Protein AF-A0A965FLQ2-F1 (afdb_monomer_lite)

Structure (mmCIF, N/CA/C/O backbone):
data_AF-A0A965FLQ2-F1
#
_entry.id   AF-A0A965FLQ2-F1
#
loop_
_atom_site.group_PDB
_atom_site.id
_atom_site.type_symbol
_atom_site.label_atom_id
_atom_site.label_alt_id
_atom_site.label_comp_id
_atom_site.label_asym_id
_atom_site.label_entity_id
_atom_site.label_seq_id
_atom_site.pdbx_PDB_ins_code
_atom_site.Cartn_x
_atom_site.Cartn_y
_atom_site.Cartn_z
_atom_site.occupancy
_atom_site.B_iso_or_equiv
_atom_site.auth_seq_id
_atom_site.auth_comp_id
_atom_site.auth_asym_id
_atom_site.auth_atom_id
_atom_site.pdbx_PDB_model_num
ATOM 1 N N . MET A 1 1 ? -32.214 21.761 29.182 1.00 50.53 1 MET A N 1
ATOM 2 C CA . MET A 1 1 ? -32.498 22.342 27.855 1.00 50.53 1 MET A CA 1
ATOM 3 C C . MET A 1 1 ? -31.421 23.364 27.539 1.00 50.53 1 MET A C 1
ATOM 5 O O . MET A 1 1 ? -31.486 24.458 28.076 1.00 50.53 1 MET A O 1
ATOM 9 N N . ASN A 1 2 ? -30.416 23.023 26.735 1.00 38.19 2 ASN A N 1
ATOM 10 C CA . ASN A 1 2 ? -29.644 24.056 26.050 1.00 38.19 2 ASN A CA 1
ATOM 11 C C . ASN A 1 2 ? -29.459 23.617 24.605 1.00 38.19 2 ASN A C 1
ATOM 13 O O . ASN A 1 2 ? -28.632 22.765 24.293 1.00 38.19 2 ASN A O 1
ATOM 17 N N . ASP A 1 3 ? -30.336 24.157 23.772 1.00 64.38 3 ASP A N 1
ATOM 18 C CA . ASP A 1 3 ? -30.294 24.041 22.332 1.00 64.38 3 ASP A CA 1
ATOM 19 C C . ASP A 1 3 ? -29.522 25.262 21.826 1.00 64.38 3 ASP A C 1
ATOM 21 O O . ASP A 1 3 ? -29.926 26.409 22.026 1.00 64.38 3 ASP A O 1
ATOM 25 N N . SER A 1 4 ? -28.350 25.034 21.246 1.00 54.66 4 SER A N 1
ATOM 26 C CA . SER A 1 4 ? -27.598 26.061 20.529 1.00 54.66 4 SER A CA 1
ATOM 27 C C . SER A 1 4 ? -26.826 25.407 19.394 1.00 54.66 4 SER A C 1
ATOM 29 O O . SER A 1 4 ? -25.626 25.172 19.464 1.00 54.66 4 SER A O 1
ATOM 31 N N . ARG A 1 5 ? -27.587 25.068 18.348 1.00 63.34 5 ARG A N 1
ATOM 32 C CA . ARG A 1 5 ? -27.304 25.394 16.941 1.00 63.34 5 ARG A CA 1
ATOM 33 C C . ARG A 1 5 ? -25.816 25.561 16.599 1.00 63.34 5 ARG A C 1
ATOM 35 O O . ARG A 1 5 ? -25.321 26.677 16.478 1.00 63.34 5 ARG A O 1
ATOM 42 N N . ASN A 1 6 ? -25.149 24.444 16.320 1.00 57.31 6 ASN A N 1
ATOM 43 C CA . ASN A 1 6 ? -23.967 24.439 15.461 1.00 57.31 6 ASN A CA 1
ATOM 44 C C . ASN A 1 6 ? -24.428 24.288 14.001 1.00 57.31 6 ASN A C 1
ATOM 46 O O . ASN A 1 6 ? -24.482 23.187 13.461 1.00 57.31 6 ASN A O 1
ATOM 50 N N . THR A 1 7 ? -24.837 25.397 13.385 1.00 60.31 7 THR A N 1
ATOM 51 C CA . THR A 1 7 ? -25.222 25.480 11.965 1.00 60.31 7 THR A CA 1
ATOM 52 C C . THR A 1 7 ? -24.034 25.891 11.090 1.00 60.31 7 THR A C 1
ATOM 54 O O . THR A 1 7 ? -24.146 26.807 10.280 1.00 60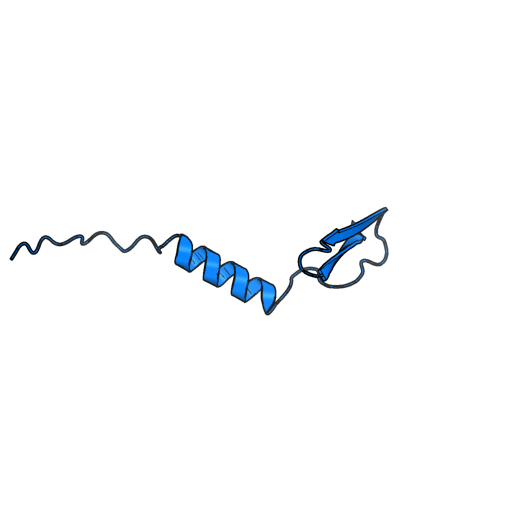.31 7 THR A O 1
ATOM 57 N N . SER A 1 8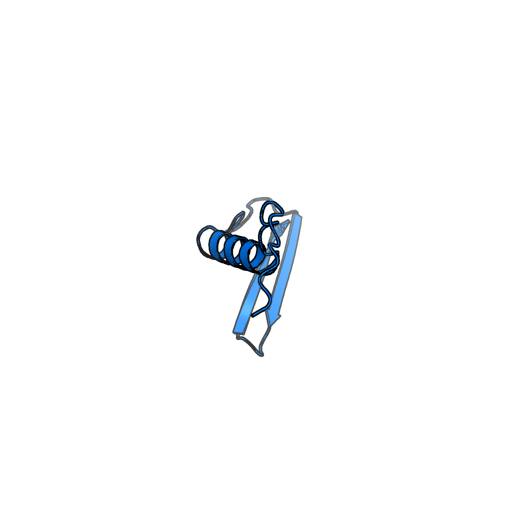 ? -22.881 25.242 11.260 1.00 57.59 8 SER A N 1
ATOM 58 C CA . SER A 1 8 ? -21.776 25.331 10.297 1.00 57.59 8 SER A CA 1
ATOM 59 C C . SER A 1 8 ? -21.941 24.204 9.268 1.00 57.59 8 SER A C 1
ATOM 61 O O . SER A 1 8 ? -22.266 23.088 9.691 1.00 57.59 8 SER A O 1
ATOM 63 N N . PRO A 1 9 ? -21.789 24.437 7.945 1.00 55.88 9 PRO A N 1
ATOM 64 C CA . PRO A 1 9 ? -21.934 23.380 6.950 1.00 55.88 9 PRO A CA 1
ATOM 65 C C . PRO A 1 9 ? -20.936 22.289 7.317 1.00 55.88 9 PRO A C 1
ATOM 67 O O . PRO A 1 9 ? -19.734 22.531 7.367 1.00 55.88 9 PRO A O 1
ATOM 70 N N . ARG A 1 10 ? -21.478 21.131 7.697 1.00 58.88 10 ARG A N 1
ATOM 71 C CA . ARG A 1 10 ? -20.776 20.004 8.305 1.00 58.88 10 ARG A CA 1
ATOM 72 C C . ARG A 1 10 ? -19.509 19.714 7.505 1.00 58.88 10 ARG A C 1
ATOM 74 O O . ARG A 1 10 ? -19.580 19.064 6.467 1.00 58.88 10 ARG A O 1
ATOM 81 N N . ALA A 1 11 ? -18.365 20.208 7.986 1.00 62.81 11 ALA A N 1
ATOM 82 C CA . ALA A 1 11 ? -17.072 19.710 7.559 1.00 62.81 11 ALA A CA 1
ATOM 83 C C . ALA A 1 11 ? -17.172 18.197 7.729 1.00 62.81 11 ALA A C 1
ATOM 85 O O . ALA A 1 11 ? -17.502 17.723 8.822 1.00 62.81 11 ALA A O 1
ATOM 86 N N . ALA A 1 12 ? -17.071 17.466 6.620 1.00 70.62 12 ALA A N 1
ATOM 87 C CA . ALA A 1 12 ? -17.192 16.022 6.646 1.00 70.62 12 ALA A CA 1
ATOM 88 C C . ALA A 1 12 ? -16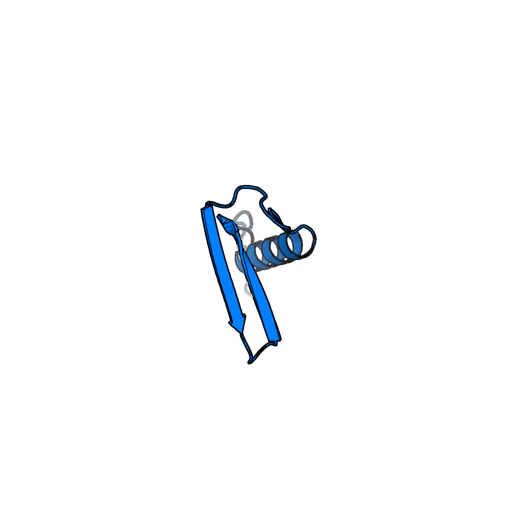.242 15.506 7.727 1.00 70.62 12 ALA A C 1
ATOM 90 O O . ALA A 1 12 ? -15.083 15.924 7.770 1.00 70.62 12 ALA A O 1
ATOM 91 N N . ASP A 1 13 ? -16.767 14.690 8.645 1.00 84.62 13 ASP A N 1
ATOM 92 C CA . ASP A 1 13 ? -15.963 14.109 9.715 1.00 84.62 13 ASP A CA 1
ATOM 93 C C . ASP A 1 13 ? -14.741 13.455 9.054 1.00 84.62 13 ASP A C 1
ATOM 95 O O . ASP A 1 13 ? -14.927 12.536 8.248 1.00 84.62 13 ASP A O 1
ATOM 99 N N . PRO A 1 14 ? -13.510 13.923 9.335 1.00 84.88 14 PRO A N 1
ATOM 100 C CA . PRO A 1 14 ? -12.319 13.394 8.688 1.00 84.88 14 PRO A CA 1
ATOM 101 C C . PRO A 1 14 ? -12.237 11.875 8.823 1.00 84.88 14 PRO A C 1
ATOM 103 O O . PRO A 1 14 ? -11.832 11.195 7.887 1.00 84.88 14 PRO A O 1
ATOM 106 N N . LYS A 1 15 ? -12.702 11.320 9.950 1.00 89.81 15 LYS A N 1
ATOM 107 C CA . LYS A 1 15 ? -12.745 9.874 10.170 1.00 89.81 15 LYS A CA 1
ATOM 108 C C . LYS A 1 15 ? -13.653 9.164 9.167 1.00 89.81 15 LYS A C 1
ATOM 110 O O . LYS A 1 15 ? -13.273 8.113 8.656 1.00 89.81 15 LYS A O 1
ATOM 115 N N . ALA A 1 16 ? -14.821 9.734 8.877 1.00 88.50 16 ALA A N 1
ATOM 116 C CA . ALA A 1 16 ? -15.750 9.185 7.897 1.00 88.50 16 ALA A CA 1
ATOM 117 C C . ALA A 1 16 ? -15.146 9.214 6.485 1.00 88.50 16 ALA A C 1
ATOM 119 O O . ALA A 1 16 ? -15.207 8.208 5.780 1.00 88.50 16 ALA A O 1
ATOM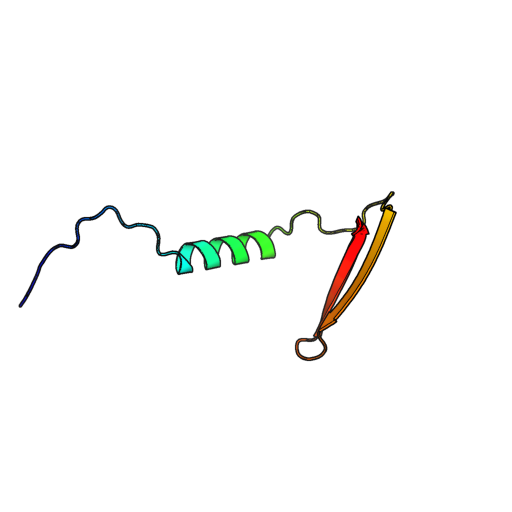 120 N N . LEU A 1 17 ? -14.480 10.315 6.112 1.00 90.31 17 LEU A N 1
ATOM 121 C CA . LEU A 1 17 ? -13.769 10.411 4.834 1.00 90.31 17 LEU A CA 1
ATOM 122 C C . LEU A 1 17 ? -12.637 9.377 4.723 1.00 90.31 17 LEU A C 1
ATOM 124 O O . LEU A 1 17 ? -12.528 8.693 3.709 1.00 90.31 17 LEU A O 1
ATOM 128 N N . TYR A 1 18 ? -11.813 9.210 5.764 1.00 91.81 18 TYR A N 1
ATOM 129 C CA . TYR A 1 18 ? -10.741 8.209 5.753 1.00 91.81 18 TYR A CA 1
ATOM 130 C C . TYR A 1 18 ? -11.284 6.786 5.608 1.00 91.81 18 TYR A C 1
ATOM 132 O O . TYR A 1 18 ? -10.741 6.000 4.835 1.00 91.81 18 TYR A O 1
ATOM 140 N N . GLN A 1 19 ? -12.367 6.455 6.317 1.00 93.75 19 GLN A N 1
ATOM 141 C CA . GLN A 1 19 ? -13.005 5.144 6.199 1.00 93.75 19 GLN A CA 1
ATOM 142 C C . GLN A 1 19 ? -13.502 4.885 4.776 1.00 93.75 19 GLN A C 1
ATOM 144 O O . GLN A 1 19 ? -13.257 3.810 4.234 1.00 93.75 19 GLN A O 1
ATOM 149 N N . GLU A 1 20 ? -14.153 5.868 4.155 1.00 94.25 20 GLU A N 1
ATOM 150 C CA . GLU A 1 20 ? -14.627 5.753 2.777 1.00 94.25 20 GLU A CA 1
ATOM 151 C C . GLU A 1 20 ? -13.473 5.506 1.796 1.00 94.25 20 GLU A C 1
ATOM 153 O O . GLU A 1 20 ? -13.537 4.567 1.003 1.00 94.25 20 GLU A O 1
ATOM 158 N N . VAL A 1 21 ? -12.390 6.282 1.897 1.00 94.75 21 VAL A N 1
ATOM 159 C CA . VAL A 1 21 ? -11.221 6.162 1.009 1.00 94.75 21 VAL A CA 1
ATOM 160 C C . VAL A 1 21 ? -10.537 4.801 1.149 1.00 94.75 21 VAL A C 1
ATOM 162 O O . VAL A 1 21 ? -10.197 4.177 0.141 1.00 94.75 21 VAL A O 1
ATOM 165 N N . ILE A 1 22 ? -10.360 4.310 2.380 1.00 94.81 22 ILE A N 1
ATOM 166 C CA . ILE A 1 22 ? -9.761 2.991 2.634 1.00 94.81 22 ILE A CA 1
ATOM 167 C C . ILE A 1 22 ? -10.635 1.886 2.027 1.00 94.81 22 ILE A C 1
ATOM 169 O O . ILE A 1 22 ? -10.125 0.995 1.346 1.00 94.81 22 ILE A O 1
ATOM 173 N N . LEU A 1 23 ? -11.957 1.956 2.228 1.00 95.94 23 LEU A N 1
ATOM 174 C CA . LEU A 1 23 ? -12.902 0.964 1.708 1.00 95.94 23 LEU A CA 1
ATOM 175 C C . LEU A 1 23 ? -13.043 1.009 0.180 1.00 95.94 23 LEU A C 1
ATOM 177 O O . LEU A 1 23 ? -13.306 -0.028 -0.432 1.00 95.94 23 LEU A O 1
ATOM 181 N N . ASP A 1 24 ? -12.922 2.179 -0.448 1.00 96.56 24 ASP A N 1
ATOM 182 C CA . ASP A 1 24 ? -12.883 2.306 -1.910 1.00 96.56 24 ASP A CA 1
ATOM 183 C C . ASP A 1 24 ? -11.619 1.653 -2.479 1.00 96.56 24 ASP A C 1
ATOM 185 O O . ASP A 1 24 ? -11.708 0.796 -3.358 1.00 96.56 24 ASP A O 1
ATOM 189 N N . HIS A 1 25 ? -10.448 1.980 -1.925 1.00 96.19 25 HIS A N 1
ATOM 190 C CA . HIS A 1 25 ? -9.180 1.442 -2.413 1.00 96.19 25 HIS A CA 1
ATOM 191 C C . HIS A 1 25 ? -9.055 -0.069 -2.196 1.00 96.19 25 HIS A C 1
ATOM 193 O O . HIS A 1 25 ? -8.526 -0.763 -3.058 1.00 96.19 25 HIS A O 1
ATOM 199 N N . ASN A 1 26 ? -9.587 -0.599 -1.092 1.00 94.75 26 ASN A N 1
ATOM 200 C CA . ASN A 1 26 ? -9.617 -2.042 -0.867 1.00 94.75 26 ASN A CA 1
ATOM 201 C C . ASN A 1 26 ? -10.490 -2.773 -1.905 1.00 94.75 26 ASN A C 1
ATOM 203 O O . ASN A 1 26 ? -10.125 -3.848 -2.369 1.00 94.75 26 ASN A O 1
ATOM 207 N N . ARG A 1 27 ? -11.615 -2.169 -2.320 1.00 96.25 27 ARG A N 1
ATOM 208 C CA . ARG A 1 27 ? -12.502 -2.732 -3.354 1.00 96.25 27 ARG A CA 1
ATOM 209 C C . ARG A 1 27 ? -11.950 -2.582 -4.770 1.00 96.25 27 ARG A C 1
ATOM 211 O O . ARG A 1 27 ? -12.229 -3.425 -5.619 1.00 96.25 27 ARG A O 1
ATOM 218 N N . LYS A 1 28 ? -11.224 -1.497 -5.044 1.00 96.94 28 LYS A N 1
ATOM 219 C CA . LYS A 1 28 ? -10.657 -1.166 -6.358 1.00 96.94 28 LYS A CA 1
ATOM 220 C C . LYS A 1 28 ? -9.192 -0.756 -6.195 1.00 96.94 28 LYS A C 1
ATOM 222 O O . LYS A 1 28 ? -8.874 0.439 -6.273 1.00 96.94 28 LYS A O 1
ATOM 227 N N . PRO A 1 29 ? -8.298 -1.727 -5.948 1.00 96.44 29 PRO A N 1
ATOM 228 C CA . PRO A 1 29 ? -6.898 -1.422 -5.737 1.00 96.44 29 PRO A CA 1
ATOM 229 C C . PRO A 1 29 ? -6.312 -0.854 -7.029 1.00 96.44 29 PRO A C 1
ATOM 231 O O . PRO A 1 29 ? -6.517 -1.368 -8.130 1.00 96.44 29 PRO A O 1
ATOM 234 N N . ARG A 1 30 ? -5.616 0.270 -6.890 1.00 96.06 30 ARG A N 1
ATOM 235 C CA . ARG A 1 30 ? -4.930 0.937 -8.000 1.00 96.06 30 ARG A CA 1
ATOM 236 C C . ARG A 1 30 ? -3.547 0.310 -8.143 1.00 96.06 30 ARG A C 1
ATOM 238 O O . ARG A 1 30 ? -2.931 -0.000 -7.130 1.00 96.06 30 ARG A O 1
ATOM 245 N N . ASN A 1 31 ? -3.068 0.150 -9.377 1.00 96.00 31 ASN A N 1
ATOM 246 C CA . ASN A 1 31 ? -1.754 -0.436 -9.684 1.00 96.00 31 ASN A CA 1
ATOM 247 C C . ASN A 1 31 ? -1.542 -1.843 -9.092 1.00 96.00 31 ASN A C 1
ATOM 249 O O . ASN A 1 31 ? -0.426 -2.214 -8.747 1.00 96.00 31 ASN A O 1
ATOM 253 N N . TYR A 1 32 ? -2.616 -2.623 -8.953 1.00 96.44 32 TYR A N 1
ATOM 254 C CA . TYR A 1 32 ? -2.520 -4.005 -8.500 1.00 96.44 32 TYR A CA 1
ATOM 255 C C . TYR A 1 32 ? -2.139 -4.922 -9.662 1.00 96.44 32 TYR A C 1
ATOM 257 O O . TYR A 1 32 ? -2.836 -4.962 -10.677 1.00 96.44 32 TYR A O 1
ATOM 265 N N . GLY A 1 33 ? -1.047 -5.663 -9.499 1.00 94.81 33 GLY A N 1
ATOM 266 C CA . GLY A 1 33 ? -0.510 -6.574 -10.503 1.00 94.81 33 GLY A CA 1
ATOM 267 C C . GLY A 1 33 ? 0.998 -6.418 -10.652 1.00 94.81 33 GLY A C 1
ATOM 268 O O . GLY A 1 33 ? 1.663 -5.805 -9.822 1.00 94.81 33 GLY A O 1
ATOM 269 N N . THR A 1 34 ? 1.536 -6.992 -11.721 1.00 94.81 34 THR A N 1
ATOM 270 C CA . THR A 1 34 ? 2.961 -6.916 -12.058 1.00 94.81 34 THR A CA 1
ATOM 271 C C . THR A 1 34 ? 3.223 -5.799 -13.059 1.00 94.81 34 THR A C 1
ATOM 273 O O . THR A 1 34 ? 2.442 -5.611 -13.994 1.00 94.81 34 THR A O 1
ATOM 276 N N . LEU A 1 35 ? 4.354 -5.113 -12.914 1.00 96.56 35 LEU A N 1
ATOM 277 C CA . LEU A 1 35 ? 4.850 -4.143 -13.887 1.00 96.56 35 LEU A CA 1
ATOM 278 C C . LEU A 1 35 ? 5.938 -4.805 -14.748 1.00 96.56 35 LEU A C 1
ATOM 280 O O . LEU A 1 35 ? 6.906 -5.321 -14.203 1.00 96.56 35 LEU A O 1
ATOM 284 N N . ALA A 1 36 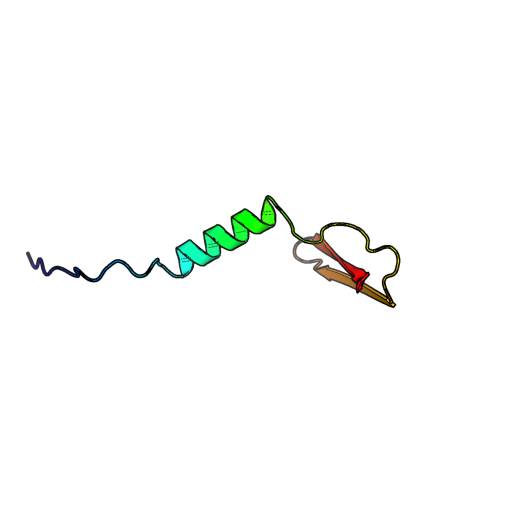? 5.758 -4.834 -16.074 1.00 95.25 36 ALA A N 1
ATOM 285 C CA . ALA A 1 36 ? 6.601 -5.630 -16.977 1.00 95.25 36 ALA A CA 1
ATOM 286 C C . ALA A 1 36 ? 8.077 -5.193 -16.987 1.00 95.25 36 ALA A C 1
ATOM 288 O O . ALA A 1 36 ? 8.964 -6.036 -16.903 1.00 95.25 36 ALA A O 1
ATOM 289 N N . ASP A 1 37 ? 8.324 -3.885 -17.034 1.00 96.00 37 ASP A N 1
ATOM 290 C CA . ASP A 1 37 ? 9.665 -3.303 -17.155 1.00 96.00 37 ASP A CA 1
ATOM 291 C C . ASP A 1 37 ? 10.094 -2.591 -15.864 1.00 96.00 37 ASP A C 1
ATOM 293 O O . ASP A 1 37 ? 10.716 -1.529 -15.894 1.00 96.00 37 ASP A O 1
ATOM 297 N N . ALA A 1 38 ? 9.720 -3.153 -14.712 1.00 97.62 38 ALA A N 1
ATOM 298 C CA . ALA A 1 38 ? 10.117 -2.608 -13.422 1.00 97.62 38 ALA A CA 1
ATOM 299 C C . ALA A 1 38 ? 11.643 -2.657 -13.251 1.00 97.62 38 ALA A C 1
ATOM 301 O O . ALA A 1 38 ? 12.296 -3.693 -13.388 1.00 97.62 38 ALA A O 1
ATOM 302 N N . SER A 1 39 ? 12.200 -1.507 -12.906 1.00 98.44 39 SER A N 1
ATOM 303 C CA . SER A 1 39 ? 13.611 -1.275 -12.623 1.00 98.44 39 SER A CA 1
ATOM 304 C C . SER A 1 39 ? 14.029 -1.754 -11.230 1.00 98.44 39 SER A C 1
ATOM 306 O O . SER A 1 39 ? 15.189 -2.109 -11.026 1.00 98.44 39 SER A O 1
ATOM 308 N N . HIS A 1 40 ? 13.097 -1.772 -10.271 1.00 98.25 40 HIS A N 1
ATOM 309 C CA . HIS A 1 40 ? 13.357 -2.177 -8.889 1.00 98.25 40 HIS A CA 1
ATOM 310 C C . HIS A 1 40 ? 12.224 -3.038 -8.336 1.00 98.25 40 HIS A C 1
ATOM 312 O O . HIS A 1 40 ? 11.062 -2.870 -8.701 1.00 98.25 40 HIS A O 1
ATOM 318 N N . HIS A 1 41 ? 12.581 -3.931 -7.412 1.00 98.06 41 HIS A N 1
ATOM 319 C CA . HIS A 1 41 ? 11.651 -4.830 -6.737 1.00 98.06 41 HIS A CA 1
ATOM 320 C C . HIS A 1 41 ? 11.950 -4.896 -5.239 1.00 98.06 41 HIS A C 1
ATOM 322 O O . HIS A 1 41 ? 13.112 -4.819 -4.831 1.00 98.06 41 HIS A O 1
ATOM 328 N N . ALA A 1 42 ? 10.905 -5.050 -4.430 1.00 98.12 42 ALA A N 1
ATOM 329 C CA . ALA A 1 42 ? 11.020 -5.282 -2.996 1.00 98.12 42 ALA A CA 1
ATOM 330 C C . ALA A 1 42 ? 9.856 -6.134 -2.480 1.00 98.12 42 ALA A C 1
ATOM 332 O O . ALA A 1 42 ? 8.716 -5.956 -2.906 1.00 98.12 42 ALA A O 1
ATOM 333 N N . ASP A 1 43 ? 10.142 -6.995 -1.506 1.00 98.06 43 ASP A N 1
ATOM 334 C CA . ASP A 1 43 ? 9.145 -7.808 -0.813 1.00 98.06 43 ASP A CA 1
ATOM 335 C C . ASP A 1 43 ? 9.052 -7.405 0.660 1.00 98.06 43 ASP A C 1
ATOM 337 O O . ASP A 1 43 ? 10.057 -7.144 1.327 1.00 98.06 43 ASP A O 1
ATOM 341 N N . GLY A 1 44 ? 7.826 -7.360 1.174 1.00 97.62 44 GLY A N 1
ATOM 342 C CA . GLY A 1 44 ? 7.511 -7.048 2.561 1.00 97.62 44 GLY A CA 1
ATOM 343 C C . GLY A 1 44 ? 6.593 -8.104 3.165 1.00 97.62 44 GLY A C 1
ATOM 344 O O . GLY A 1 44 ? 5.631 -8.543 2.535 1.00 97.62 44 GLY A O 1
ATOM 345 N N . HIS A 1 45 ? 6.881 -8.496 4.405 1.00 98.19 45 HIS A N 1
ATOM 346 C CA . HIS A 1 45 ? 6.083 -9.465 5.148 1.00 98.19 45 HIS A CA 1
ATOM 347 C C . HIS A 1 45 ? 5.838 -8.978 6.579 1.00 98.19 45 HIS A C 1
ATOM 349 O O . HIS A 1 45 ? 6.784 -8.680 7.312 1.00 98.19 45 HIS A O 1
ATOM 355 N N . ASN A 1 46 ? 4.565 -8.920 6.973 1.00 97.81 46 ASN A N 1
ATOM 356 C CA . ASN A 1 46 ? 4.128 -8.620 8.333 1.00 97.81 46 ASN A CA 1
ATOM 357 C C . ASN A 1 46 ? 3.564 -9.897 8.996 1.00 97.81 46 ASN A C 1
ATOM 359 O O . ASN A 1 46 ? 2.364 -10.163 8.884 1.00 97.81 46 ASN A O 1
ATOM 363 N N . PRO A 1 47 ? 4.382 -10.685 9.722 1.00 96.88 47 PRO A N 1
ATOM 364 C CA . PRO A 1 47 ? 3.976 -11.993 10.250 1.00 96.88 47 PRO A CA 1
ATOM 365 C C . PRO A 1 47 ? 2.898 -11.930 11.339 1.00 96.88 47 PRO A C 1
ATOM 367 O O . PRO A 1 47 ? 2.244 -12.932 11.603 1.00 96.88 47 PRO A O 1
ATOM 370 N N . LEU A 1 48 ? 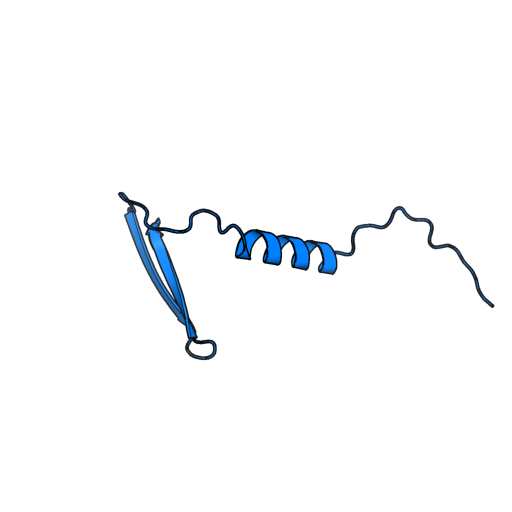2.701 -10.776 11.982 1.00 98.19 48 LEU A N 1
ATOM 371 C CA . LEU A 1 48 ? 1.677 -10.612 13.019 1.00 98.19 48 LEU A CA 1
ATOM 372 C C . LEU A 1 48 ? 0.261 -10.685 12.443 1.00 98.19 48 LEU A C 1
ATOM 374 O O . LEU A 1 48 ? -0.662 -11.134 13.120 1.00 98.19 48 LEU A O 1
ATOM 378 N N . CYS A 1 49 ? 0.102 -10.229 11.202 1.00 96.75 49 CYS A N 1
ATOM 379 C CA . CYS A 1 49 ? -1.182 -10.161 10.511 1.00 96.75 49 CYS A CA 1
ATOM 380 C C . CYS A 1 49 ? -1.248 -11.114 9.308 1.00 96.75 49 CYS A C 1
ATOM 382 O O . CYS A 1 49 ? -2.339 -11.394 8.821 1.00 96.75 49 CYS A O 1
ATOM 384 N N . GLY A 1 50 ? -0.100 -11.638 8.862 1.00 97.25 50 GLY A N 1
ATOM 385 C CA . GLY A 1 50 ? 0.013 -12.474 7.667 1.00 97.25 50 GLY A CA 1
ATOM 386 C C . GLY A 1 50 ? -0.017 -11.675 6.363 1.00 97.25 50 GLY A C 1
ATOM 387 O O . GLY A 1 50 ? -0.288 -12.249 5.312 1.00 97.25 50 GLY A O 1
ATOM 388 N N . ASP A 1 51 ? 0.234 -10.362 6.410 1.00 97.69 51 ASP A N 1
ATOM 389 C CA . ASP A 1 51 ? 0.237 -9.536 5.203 1.00 97.69 51 ASP A CA 1
ATOM 390 C C . ASP A 1 51 ? 1.511 -9.790 4.395 1.00 97.69 51 ASP A C 1
ATOM 392 O O . ASP A 1 51 ? 2.624 -9.761 4.931 1.00 97.69 51 ASP A O 1
ATOM 396 N N . HIS A 1 52 ? 1.343 -9.954 3.086 1.00 97.75 52 HIS A N 1
ATOM 397 C CA . HIS A 1 52 ? 2.429 -10.048 2.119 1.00 97.75 52 HIS A CA 1
ATOM 398 C C . HIS A 1 52 ? 2.247 -8.985 1.043 1.00 97.75 52 HIS A C 1
ATOM 400 O O . HIS A 1 52 ? 1.152 -8.816 0.504 1.00 97.75 52 HIS A O 1
ATOM 406 N N . ILE A 1 53 ? 3.327 -8.276 0.726 1.00 96.94 53 ILE A N 1
ATOM 407 C CA . ILE A 1 53 ? 3.341 -7.227 -0.291 1.00 96.94 53 ILE A CA 1
ATOM 408 C C . ILE A 1 53 ? 4.563 -7.432 -1.179 1.00 96.94 53 ILE A C 1
ATOM 410 O O . ILE A 1 53 ? 5.673 -7.587 -0.675 1.00 96.94 53 ILE A O 1
ATOM 414 N N . THR A 1 54 ? 4.354 -7.348 -2.489 1.00 97.62 54 THR A N 1
ATOM 415 C CA . THR A 1 54 ? 5.420 -7.212 -3.485 1.00 97.62 54 THR A CA 1
ATOM 416 C C . THR A 1 54 ? 5.277 -5.847 -4.148 1.00 97.62 54 THR A C 1
ATOM 418 O O . THR A 1 54 ? 4.183 -5.463 -4.568 1.00 97.62 54 THR A O 1
ATOM 421 N N . LEU A 1 55 ? 6.376 -5.102 -4.216 1.00 97.56 55 LEU A N 1
ATOM 422 C CA . LEU A 1 55 ? 6.467 -3.791 -4.849 1.00 97.56 55 LEU A CA 1
ATOM 423 C C . LEU A 1 55 ? 7.365 -3.882 -6.081 1.00 97.56 55 LEU A C 1
ATOM 425 O O . LEU A 1 55 ? 8.457 -4.444 -6.011 1.00 97.56 55 LEU A O 1
ATOM 429 N N . ALA A 1 56 ? 6.911 -3.287 -7.181 1.00 98.12 56 ALA A N 1
ATOM 430 C CA . ALA A 1 56 ? 7.651 -3.147 -8.429 1.00 98.12 56 ALA A CA 1
ATOM 431 C C . ALA A 1 56 ? 7.611 -1.672 -8.869 1.00 98.12 56 ALA A C 1
ATOM 433 O O . ALA A 1 56 ? 6.549 -1.046 -8.790 1.00 98.12 56 ALA A O 1
ATOM 434 N N . LEU A 1 57 ? 8.758 -1.119 -9.280 1.00 95.94 57 LEU A N 1
ATOM 435 C CA . LEU A 1 57 ? 8.945 0.293 -9.658 1.00 95.94 57 LEU A CA 1
ATOM 436 C C . LEU A 1 57 ? 9.562 0.438 -11.045 1.00 95.94 57 LEU A C 1
ATOM 438 O O . LEU A 1 57 ? 10.680 -0.093 -11.243 1.00 95.94 57 LEU A O 1
#

pLDDT: mean 87.61, std 16.02, range [38.19, 98.44]

Sequence (57 aa):
MNDSRNTSPRAADPKALYQEVILDHNRKPRNYGTLADASHHADGHNPLCGDHITLAL

Foldseek 3Di:
DDDDDPPDPDPDDVVVVVVVVVVVCVVPPPPPDDDPPFPDKDWDADPVVGDIDIDTD

Secondary structure (DSSP, 8-state):
-------S--PPPHHHHHHHHHHHHHHS-TT-S--TT-S-EEEEEETTTTEEEEEE-

Radius of gyration: 20.26 Å; chains: 1; bounding box: 46×38×45 Å